Protein AF-A0A9D7PPV3-F1 (afdb_monomer_lite)

Sequence (151 aa):
MSSKLLLRLAAFTMFVYYILHFTSIPNKGMLNDTLPDSLSTPMTQLKINYIGRDTDFQIFYESNIYAFSMALALVFILLWMLSDLTEKYKIIAARLLIPFIFFLILLGGEELLYGHSFAGALSLISALLTGIAFFKMRGLSIKINLIPDED

Structure (mmCIF, N/CA/C/O backbone):
data_AF-A0A9D7PPV3-F1
#
_entry.id   AF-A0A9D7PPV3-F1
#
loop_
_atom_site.group_PDB
_atom_site.id
_atom_site.type_symbol
_atom_site.label_atom_id
_atom_site.l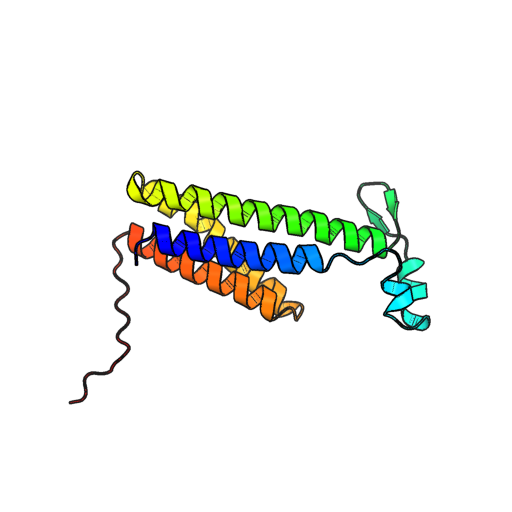abel_alt_id
_atom_site.label_comp_id
_atom_site.label_asym_id
_atom_site.label_entity_id
_atom_site.label_seq_id
_atom_site.pdbx_PDB_ins_code
_atom_site.Cartn_x
_atom_site.Cartn_y
_atom_site.Cartn_z
_atom_site.occupancy
_atom_site.B_iso_or_equiv
_atom_site.auth_seq_id
_atom_site.auth_comp_id
_atom_site.auth_asym_id
_atom_site.auth_atom_id
_atom_site.pdbx_PDB_model_num
ATOM 1 N N . MET A 1 1 ? -4.828 5.452 21.179 1.00 78.31 1 MET A N 1
ATOM 2 C CA . MET A 1 1 ? -5.015 5.608 19.715 1.00 78.31 1 MET A CA 1
ATOM 3 C C . MET A 1 1 ? -6.335 4.997 19.245 1.00 78.31 1 MET A C 1
ATOM 5 O O . MET A 1 1 ? -6.614 3.864 19.626 1.00 78.31 1 MET A O 1
ATOM 9 N N . SER A 1 2 ? -7.162 5.715 18.482 1.00 93.25 2 SER A N 1
ATOM 10 C CA . SER A 1 2 ? -8.425 5.188 17.927 1.00 93.25 2 SER A CA 1
ATOM 11 C C . SER A 1 2 ? -8.171 4.244 16.738 1.00 93.25 2 SER A C 1
ATOM 13 O O . SER A 1 2 ? -7.121 4.330 16.102 1.00 93.25 2 SER A O 1
ATOM 15 N N . SER A 1 3 ? -9.122 3.353 16.418 1.00 95.56 3 SER A N 1
ATOM 16 C CA . SER A 1 3 ? -9.044 2.505 15.209 1.00 95.56 3 SER A CA 1
ATOM 17 C C . SER A 1 3 ? -8.986 3.340 13.929 1.00 95.56 3 SER A C 1
ATOM 19 O O . SER A 1 3 ? -8.255 2.991 13.010 1.00 95.56 3 SER A O 1
ATOM 21 N N . LYS A 1 4 ? -9.676 4.486 13.908 1.00 97.00 4 LYS A N 1
ATOM 22 C CA . LYS A 1 4 ? -9.594 5.473 12.829 1.00 97.00 4 LYS A CA 1
ATOM 23 C C . LYS A 1 4 ? -8.161 5.945 12.598 1.00 97.00 4 LYS A C 1
ATOM 25 O O . LYS A 1 4 ? -7.665 5.852 11.484 1.00 97.00 4 LYS A O 1
ATOM 30 N N . LEU A 1 5 ? -7.472 6.389 13.652 1.00 97.69 5 LEU A N 1
ATOM 31 C CA . LEU A 1 5 ? -6.096 6.876 13.534 1.00 97.69 5 LEU A CA 1
ATOM 32 C C . LEU A 1 5 ? -5.123 5.762 13.110 1.00 97.69 5 LEU A C 1
ATOM 34 O O . LEU A 1 5 ? -4.276 6.001 12.259 1.00 97.69 5 LEU A O 1
ATOM 38 N N . LEU A 1 6 ? -5.285 4.538 13.626 1.00 97.88 6 LEU A N 1
ATOM 39 C CA . LEU A 1 6 ? -4.499 3.377 13.181 1.00 97.88 6 LEU A CA 1
ATOM 40 C C . LEU A 1 6 ? -4.631 3.133 11.670 1.00 97.88 6 LEU A C 1
ATOM 42 O O . LEU A 1 6 ? -3.623 2.971 10.989 1.00 97.88 6 LEU A O 1
ATOM 46 N N . LEU A 1 7 ? -5.855 3.163 11.136 1.00 98.19 7 LEU A N 1
ATOM 47 C CA . LEU A 1 7 ? -6.092 2.977 9.702 1.00 98.19 7 LEU A CA 1
ATOM 48 C C . LEU A 1 7 ? -5.618 4.162 8.857 1.00 98.19 7 LEU A C 1
ATOM 50 O O . LEU A 1 7 ? -5.157 3.955 7.740 1.00 98.19 7 LEU A O 1
ATOM 54 N N . ARG A 1 8 ? -5.671 5.394 9.379 1.00 98.31 8 ARG A N 1
ATOM 55 C CA . ARG A 1 8 ? -5.082 6.569 8.711 1.00 98.31 8 ARG A CA 1
ATOM 56 C C . ARG A 1 8 ? -3.564 6.441 8.589 1.00 98.31 8 ARG A C 1
ATOM 58 O O . ARG A 1 8 ? -3.024 6.765 7.538 1.00 98.31 8 ARG A O 1
ATOM 65 N N . LEU A 1 9 ? -2.894 5.938 9.627 1.00 98.50 9 LEU A N 1
ATOM 66 C CA . LEU A 1 9 ? -1.460 5.651 9.578 1.00 98.50 9 LEU A CA 1
ATOM 67 C C . LEU A 1 9 ? -1.158 4.517 8.593 1.00 98.50 9 LEU A C 1
ATOM 69 O O . LEU A 1 9 ? -0.277 4.681 7.761 1.00 98.50 9 LEU A O 1
ATOM 73 N N . ALA A 1 10 ? -1.933 3.427 8.617 1.00 98.44 10 ALA A N 1
ATOM 74 C CA . ALA A 1 10 ? -1.793 2.329 7.657 1.00 98.44 10 ALA A CA 1
ATOM 75 C C . ALA A 1 10 ? -1.947 2.815 6.203 1.00 98.44 10 ALA A C 1
ATOM 77 O O . ALA A 1 10 ? -1.136 2.482 5.340 1.00 98.44 10 ALA A O 1
ATOM 78 N N . ALA A 1 11 ? -2.955 3.655 5.947 1.00 98.56 11 ALA A N 1
ATOM 79 C CA . ALA A 1 11 ? -3.171 4.293 4.656 1.00 98.56 11 ALA A CA 1
ATOM 80 C C . ALA A 1 11 ? -1.987 5.195 4.274 1.00 98.56 11 ALA A C 1
ATOM 82 O O . ALA A 1 11 ? -1.477 5.085 3.164 1.00 98.56 11 ALA A O 1
ATOM 83 N N . PHE A 1 12 ? -1.500 6.040 5.187 1.00 98.50 12 PHE A N 1
ATOM 84 C CA . PHE A 1 12 ? -0.346 6.904 4.928 1.00 98.50 12 PHE A CA 1
ATOM 85 C C . PHE A 1 12 ? 0.926 6.104 4.608 1.00 98.50 12 PHE A C 1
ATOM 87 O O . PHE A 1 12 ? 1.651 6.458 3.683 1.00 98.50 12 PHE A O 1
ATOM 94 N N . THR A 1 13 ? 1.168 4.986 5.296 1.00 98.38 13 THR A N 1
ATOM 95 C CA . THR A 1 13 ? 2.263 4.062 4.965 1.00 98.38 13 THR A CA 1
ATOM 96 C C . THR A 1 13 ? 2.140 3.537 3.530 1.00 98.38 13 THR A C 1
ATOM 98 O O . THR A 1 13 ? 3.123 3.550 2.791 1.00 98.38 13 THR A O 1
ATOM 101 N N . MET A 1 14 ? 0.932 3.152 3.099 1.00 98.44 14 MET A N 1
ATOM 102 C CA . MET A 1 14 ? 0.689 2.725 1.713 1.00 98.44 14 MET A CA 1
ATOM 103 C C . MET A 1 14 ? 0.808 3.868 0.707 1.00 98.44 14 MET A C 1
ATOM 105 O O . MET A 1 14 ? 1.244 3.640 -0.415 1.00 98.44 14 MET A O 1
ATOM 109 N N . PHE A 1 15 ? 0.473 5.098 1.097 1.00 98.38 15 PHE A N 1
ATOM 110 C CA . PHE A 1 15 ? 0.692 6.276 0.263 1.00 98.38 15 PHE A CA 1
ATOM 111 C C . PHE A 1 15 ? 2.186 6.536 0.033 1.00 98.38 15 PHE A C 1
ATOM 113 O O . PHE A 1 15 ? 2.591 6.788 -1.097 1.00 98.38 15 PHE A O 1
ATOM 120 N N . VAL A 1 16 ? 3.016 6.419 1.074 1.00 97.94 16 VAL A N 1
ATOM 121 C CA . VAL A 1 16 ? 4.479 6.529 0.937 1.00 97.94 16 VAL A CA 1
ATOM 122 C C . VAL A 1 16 ? 5.013 5.451 -0.003 1.00 97.94 16 VAL A C 1
ATOM 124 O O . VAL A 1 16 ? 5.779 5.763 -0.911 1.00 97.94 16 VAL A O 1
ATOM 127 N N . TYR A 1 17 ? 4.571 4.203 0.165 1.00 97.44 17 TYR A N 1
ATOM 128 C CA . TYR A 1 17 ? 4.953 3.110 -0.728 1.00 97.44 17 TYR A CA 1
ATOM 129 C C . TYR A 1 17 ? 4.522 3.381 -2.177 1.00 97.44 17 TYR A C 1
ATOM 131 O O . TYR A 1 17 ? 5.342 3.279 -3.086 1.00 97.44 17 TYR A O 1
ATOM 139 N N . TYR A 1 18 ? 3.282 3.828 -2.390 1.00 97.31 18 TYR A N 1
ATOM 140 C CA . TYR A 1 18 ? 2.796 4.254 -3.701 1.00 97.31 18 TYR A CA 1
ATOM 141 C C . TYR A 1 18 ? 3.704 5.312 -4.339 1.00 97.31 18 TYR A C 1
ATOM 143 O O . TYR A 1 18 ? 4.118 5.128 -5.478 1.00 97.31 18 TYR A O 1
ATOM 151 N N . ILE A 1 19 ? 4.040 6.390 -3.622 1.00 96.56 19 ILE A N 1
ATOM 152 C CA . ILE A 1 19 ? 4.884 7.460 -4.171 1.00 96.56 19 ILE A CA 1
ATOM 153 C C . ILE A 1 19 ? 6.249 6.911 -4.570 1.00 96.56 19 ILE A C 1
ATOM 155 O O . ILE A 1 19 ? 6.688 7.158 -5.687 1.00 96.56 19 ILE A O 1
ATOM 159 N N . LEU A 1 20 ? 6.892 6.135 -3.700 1.00 92.75 20 LEU A N 1
ATOM 160 C CA . LEU A 1 20 ? 8.215 5.578 -3.978 1.00 92.75 20 LEU A CA 1
ATOM 161 C C . LEU A 1 20 ? 8.193 4.656 -5.194 1.00 92.75 20 LEU A C 1
ATOM 163 O O . LEU A 1 20 ? 9.034 4.792 -6.083 1.00 92.75 20 LEU A O 1
ATOM 167 N N . HIS A 1 21 ? 7.201 3.770 -5.262 1.00 91.69 21 HIS A N 1
ATOM 168 C CA . HIS A 1 21 ? 7.060 2.849 -6.376 1.00 91.69 21 HIS A CA 1
ATOM 169 C C . HIS A 1 21 ? 6.730 3.583 -7.684 1.00 91.69 21 HIS A C 1
ATOM 171 O O . HIS A 1 21 ? 7.370 3.339 -8.705 1.00 91.69 21 HIS A O 1
ATOM 177 N N . PHE A 1 22 ? 5.839 4.572 -7.648 1.00 91.94 22 PHE A N 1
ATOM 178 C CA . PHE A 1 22 ? 5.523 5.393 -8.814 1.00 91.94 22 PHE A CA 1
ATOM 179 C C . PHE A 1 22 ? 6.733 6.217 -9.279 1.00 91.94 22 PHE A C 1
ATOM 181 O O . PHE A 1 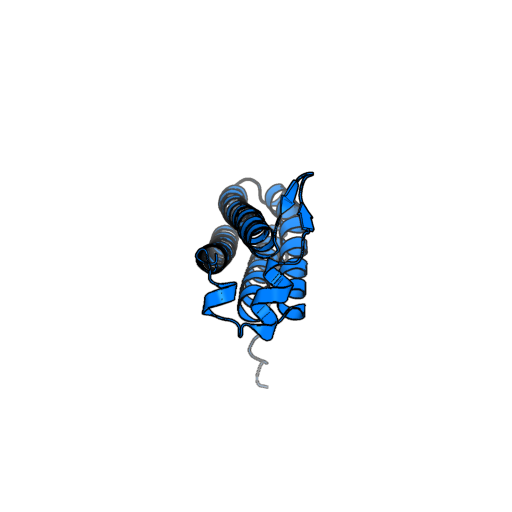22 ? 6.985 6.344 -10.470 1.00 91.94 22 PHE A O 1
ATOM 188 N N . THR A 1 23 ? 7.541 6.746 -8.360 1.00 88.56 23 THR A N 1
ATOM 189 C CA . THR A 1 23 ? 8.765 7.478 -8.730 1.00 88.56 23 THR A CA 1
ATOM 190 C C . THR A 1 23 ? 9.896 6.577 -9.219 1.00 88.56 23 THR A C 1
ATOM 192 O O . THR A 1 23 ? 10.841 7.082 -9.816 1.00 88.56 23 THR A O 1
ATOM 195 N N . SER A 1 24 ? 9.802 5.258 -9.012 1.00 84.44 24 SER A N 1
ATOM 196 C CA . SER A 1 24 ? 10.740 4.284 -9.585 1.00 84.44 24 SER A CA 1
ATOM 197 C C . SER A 1 24 ? 10.449 3.926 -11.046 1.00 84.44 24 SER A C 1
ATOM 199 O O . SER A 1 24 ? 11.143 3.077 -11.603 1.00 84.44 24 SER A O 1
ATOM 201 N N . ILE A 1 25 ? 9.450 4.561 -11.677 1.00 79.62 25 ILE A N 1
ATOM 202 C CA . ILE A 1 25 ? 9.193 4.394 -13.109 1.00 79.62 25 ILE A CA 1
ATOM 203 C C . ILE A 1 25 ? 10.456 4.800 -13.887 1.00 79.62 25 ILE A C 1
ATOM 205 O O . ILE A 1 25 ? 10.894 5.950 -13.782 1.00 79.62 25 ILE A O 1
ATOM 209 N N . PRO A 1 26 ? 11.037 3.882 -14.678 1.00 70.69 26 PRO A N 1
ATOM 210 C CA . PRO A 1 26 ? 12.169 4.181 -15.533 1.00 70.69 26 PRO A CA 1
ATOM 211 C C . PRO A 1 26 ? 11.862 5.334 -16.482 1.00 70.69 26 PRO A C 1
ATOM 213 O O . PRO A 1 26 ? 10.797 5.379 -17.098 1.00 70.69 26 PRO A O 1
ATOM 216 N N . ASN A 1 27 ? 12.830 6.222 -16.691 1.00 70.38 27 ASN A N 1
ATOM 217 C CA . ASN A 1 27 ? 12.805 7.060 -17.883 1.00 70.38 27 ASN A CA 1
ATOM 218 C C . ASN A 1 27 ? 13.085 6.190 -19.115 1.00 70.38 27 ASN A C 1
ATOM 220 O O . ASN A 1 27 ? 13.810 5.193 -19.038 1.00 70.38 27 ASN A O 1
ATOM 224 N N . LYS A 1 28 ? 12.553 6.591 -20.275 1.00 64.88 28 LYS A N 1
ATOM 225 C CA . LYS A 1 28 ? 12.856 5.913 -21.541 1.00 64.88 28 LYS A CA 1
ATOM 226 C C . LYS A 1 28 ? 14.370 5.827 -21.742 1.00 64.88 28 LYS A C 1
ATOM 228 O O . LYS A 1 28 ? 15.017 6.865 -21.804 1.00 64.88 28 LYS A O 1
ATOM 233 N N . GLY A 1 29 ? 14.898 4.610 -21.882 1.00 65.31 29 GLY A N 1
ATOM 234 C CA . GLY A 1 29 ? 16.329 4.368 -22.083 1.00 65.31 29 GLY A CA 1
ATOM 235 C C . GLY A 1 29 ? 17.079 3.936 -20.825 1.00 65.31 29 GLY A C 1
ATOM 236 O O . GLY A 1 29 ? 18.236 3.550 -20.939 1.00 65.31 29 GLY A O 1
ATOM 237 N N . MET A 1 30 ? 16.425 3.878 -19.656 1.00 70.25 30 MET A N 1
ATOM 238 C CA . MET A 1 30 ? 17.076 3.514 -18.390 1.00 70.25 30 MET A CA 1
ATOM 239 C C . MET A 1 30 ? 17.850 2.192 -18.463 1.00 70.25 30 MET A C 1
ATOM 241 O O . MET A 1 30 ? 18.923 2.092 -17.880 1.00 70.25 30 MET A O 1
ATOM 245 N N . LEU A 1 31 ? 17.354 1.178 -19.181 1.00 71.56 31 LEU A N 1
ATOM 246 C CA . LEU A 1 31 ? 18.093 -0.081 -19.330 1.00 71.56 31 LEU A CA 1
ATOM 247 C C . LEU A 1 31 ? 19.427 0.121 -20.057 1.00 71.56 31 LEU A C 1
ATOM 249 O O . LEU A 1 31 ? 20.421 -0.460 -19.640 1.00 71.56 31 LEU A O 1
ATOM 253 N N . ASN A 1 32 ? 19.458 0.961 -21.091 1.00 71.62 32 ASN A N 1
ATOM 254 C CA . ASN A 1 32 ? 20.676 1.269 -21.843 1.00 71.62 32 ASN A CA 1
ATOM 255 C C . ASN A 1 32 ? 21.606 2.209 -21.063 1.00 71.62 32 ASN A C 1
ATOM 257 O O . ASN A 1 32 ? 22.819 2.112 -21.198 1.00 71.62 32 ASN A O 1
ATOM 261 N N . ASP A 1 33 ? 21.043 3.083 -20.226 1.00 74.62 33 ASP A N 1
ATOM 262 C CA . ASP A 1 33 ? 21.814 4.063 -19.453 1.00 74.62 33 ASP A CA 1
ATOM 263 C C . ASP A 1 33 ? 22.384 3.482 -18.146 1.00 74.62 33 ASP A C 1
ATOM 265 O O . ASP A 1 33 ? 23.379 3.983 -17.622 1.00 74.62 33 ASP A O 1
ATOM 269 N N . THR A 1 34 ? 21.750 2.439 -17.594 1.00 77.62 34 THR A N 1
ATOM 270 C CA . THR A 1 34 ? 22.061 1.917 -16.247 1.00 77.62 34 THR A CA 1
ATOM 271 C C . THR A 1 34 ? 22.740 0.551 -16.277 1.00 77.62 34 THR A C 1
ATOM 273 O O . THR A 1 34 ? 23.462 0.208 -15.340 1.00 77.62 34 THR A O 1
ATOM 276 N N . LEU A 1 35 ? 22.515 -0.250 -17.322 1.00 79.75 35 LEU A N 1
ATOM 277 C CA . LEU A 1 35 ? 23.107 -1.579 -17.448 1.00 79.75 35 LEU A CA 1
ATOM 278 C C . LEU A 1 35 ? 24.187 -1.590 -18.536 1.00 79.75 35 LEU A C 1
ATOM 280 O O . LEU A 1 35 ? 24.033 -0.922 -19.555 1.00 79.75 35 LEU A O 1
ATOM 284 N N . PRO A 1 36 ? 25.253 -2.392 -18.369 1.00 84.44 36 PRO A N 1
ATOM 285 C CA . PRO A 1 36 ? 26.199 -2.655 -19.445 1.00 84.44 36 PRO A CA 1
ATOM 286 C C . PRO A 1 36 ? 25.491 -3.193 -20.694 1.00 84.44 36 PRO A C 1
ATOM 288 O O . PRO A 1 36 ? 24.540 -3.969 -20.576 1.00 84.44 36 PRO A O 1
ATOM 291 N N . ASP A 1 37 ? 26.025 -2.886 -21.878 1.00 82.62 37 ASP A N 1
ATOM 292 C CA . ASP A 1 37 ? 25.483 -3.343 -23.169 1.00 82.62 37 ASP A CA 1
ATOM 293 C C . ASP A 1 37 ? 25.276 -4.861 -23.252 1.00 82.62 37 ASP A C 1
ATOM 295 O O . ASP A 1 37 ? 24.345 -5.338 -23.904 1.00 82.62 37 ASP A O 1
ATOM 299 N N . SER A 1 38 ? 26.114 -5.629 -22.549 1.00 85.00 38 SER A N 1
ATOM 300 C CA . SER A 1 38 ? 26.016 -7.089 -22.452 1.00 85.00 38 SER A CA 1
ATOM 301 C C . SER A 1 38 ? 24.737 -7.583 -21.764 1.00 85.00 38 SER A C 1
ATOM 303 O O . SER A 1 38 ? 24.366 -8.740 -21.953 1.00 85.00 38 SER A O 1
ATOM 305 N N . LEU A 1 39 ? 24.058 -6.728 -20.994 1.00 80.25 39 LEU A N 1
ATOM 306 C CA . LEU A 1 39 ? 22.796 -7.013 -20.308 1.00 80.25 39 LEU A CA 1
ATOM 307 C C . LEU A 1 39 ? 21.623 -6.230 -20.915 1.00 80.25 39 LEU A C 1
ATOM 309 O O . LEU A 1 39 ? 20.544 -6.797 -21.087 1.00 80.25 39 LEU A O 1
ATOM 313 N N . SER A 1 40 ? 21.819 -4.964 -21.293 1.00 81.50 40 SER A N 1
ATOM 314 C CA . SER A 1 40 ? 20.750 -4.126 -21.860 1.00 81.50 40 SER A CA 1
ATOM 315 C C . SER A 1 40 ? 20.302 -4.604 -23.250 1.00 81.50 40 SER A C 1
ATOM 317 O O . SER A 1 40 ? 19.103 -4.662 -23.539 1.00 81.50 40 SER A O 1
ATOM 319 N N . THR A 1 41 ? 21.241 -5.043 -24.093 1.00 81.12 41 THR A N 1
ATOM 320 C CA . THR A 1 41 ? 20.961 -5.533 -25.452 1.00 81.12 41 THR A CA 1
ATOM 321 C C . THR A 1 41 ? 20.059 -6.774 -25.462 1.00 81.12 41 THR A C 1
ATOM 323 O O . THR A 1 41 ? 19.010 -6.730 -26.106 1.00 81.12 41 THR A O 1
ATOM 326 N N . PRO A 1 42 ? 20.370 -7.876 -24.748 1.00 82.25 42 PRO A N 1
ATOM 327 C CA . PRO A 1 42 ? 19.486 -9.041 -24.742 1.00 82.25 42 PRO A CA 1
ATOM 328 C C . PRO A 1 42 ? 18.109 -8.744 -24.125 1.00 82.25 42 PRO A C 1
ATOM 330 O O . PRO A 1 42 ? 17.110 -9.286 -24.595 1.00 82.25 42 PRO A O 1
ATOM 333 N N . MET A 1 43 ? 18.018 -7.855 -23.128 1.00 79.69 43 MET A N 1
ATOM 334 C CA . MET A 1 43 ? 16.735 -7.472 -22.517 1.00 79.69 43 MET A CA 1
ATOM 335 C C . MET A 1 43 ? 15.850 -6.650 -23.463 1.00 79.69 43 MET A C 1
ATOM 337 O O . MET A 1 43 ? 14.644 -6.877 -23.533 1.00 79.69 43 MET A O 1
ATOM 341 N N . THR A 1 44 ? 16.431 -5.720 -24.223 1.00 79.81 44 THR A N 1
ATOM 342 C CA . THR A 1 44 ? 15.690 -4.895 -25.197 1.00 79.81 44 THR A CA 1
ATOM 343 C C . THR A 1 44 ? 15.340 -5.659 -26.478 1.00 79.81 44 THR A C 1
ATOM 345 O O . THR A 1 44 ? 14.341 -5.355 -27.134 1.00 79.81 44 THR A O 1
ATOM 348 N N . GLN A 1 45 ? 16.117 -6.687 -26.827 1.00 84.62 45 GLN A N 1
ATOM 349 C CA . GLN A 1 45 ? 15.835 -7.566 -27.966 1.00 84.62 45 GLN A CA 1
ATOM 350 C C . GLN A 1 45 ? 14.795 -8.651 -27.657 1.00 84.62 45 GLN A C 1
ATOM 352 O O . GLN A 1 45 ? 14.154 -9.150 -28.586 1.00 84.62 45 GLN A O 1
ATOM 357 N N . LEU A 1 46 ? 14.588 -8.999 -26.382 1.00 85.44 46 LEU A N 1
ATOM 358 C CA . LEU A 1 46 ? 13.561 -9.954 -25.976 1.00 85.44 46 LEU A CA 1
ATOM 359 C C . LEU A 1 46 ? 12.167 -9.416 -26.323 1.00 85.44 46 LEU A C 1
ATOM 361 O O . LEU A 1 46 ? 11.726 -8.397 -25.792 1.00 85.44 46 LEU A O 1
ATOM 365 N N . LYS A 1 47 ? 11.456 -10.128 -27.204 1.00 86.75 47 LYS A N 1
ATOM 366 C CA . LYS A 1 47 ? 10.051 -9.853 -27.509 1.00 86.75 47 LYS A CA 1
ATOM 367 C C . LYS A 1 47 ? 9.152 -10.623 -26.554 1.00 86.75 47 LYS A C 1
ATOM 369 O O . LYS A 1 47 ? 9.205 -11.847 -26.486 1.00 86.75 47 LYS A O 1
ATOM 374 N N . ILE A 1 48 ? 8.328 -9.885 -25.826 1.00 87.38 48 ILE A N 1
ATOM 375 C CA . ILE A 1 48 ? 7.342 -10.396 -24.881 1.00 87.38 48 ILE A CA 1
ATOM 376 C C . ILE A 1 48 ? 5.967 -10.118 -25.472 1.00 87.38 48 ILE A C 1
ATOM 378 O O . ILE A 1 48 ? 5.655 -8.973 -25.791 1.00 87.38 48 ILE A O 1
ATOM 382 N N . ASN A 1 49 ? 5.130 -11.145 -25.604 1.00 90.94 49 ASN A N 1
ATOM 383 C CA . ASN A 1 49 ? 3.733 -10.930 -25.954 1.00 90.94 49 ASN A CA 1
ATOM 384 C C . ASN A 1 49 ? 2.978 -10.459 -24.704 1.00 90.94 49 ASN A C 1
ATOM 386 O O . ASN A 1 49 ? 2.761 -11.233 -23.771 1.00 90.94 49 ASN A O 1
ATOM 390 N N . TYR A 1 50 ? 2.610 -9.180 -24.666 1.00 87.44 50 TYR A N 1
ATOM 391 C CA . TYR A 1 50 ? 1.899 -8.567 -23.550 1.00 87.44 50 TYR A CA 1
ATOM 392 C C . TYR A 1 50 ? 0.569 -7.992 -24.040 1.00 87.44 50 TYR A C 1
ATOM 394 O O . TYR A 1 50 ? 0.535 -7.085 -24.869 1.00 87.44 50 TYR A O 1
ATOM 402 N N . ILE A 1 51 ? -0.541 -8.549 -23.542 1.00 88.38 51 ILE A N 1
ATOM 403 C CA . ILE A 1 51 ? -1.914 -8.145 -23.905 1.00 88.38 51 ILE A CA 1
ATOM 404 C C . ILE A 1 51 ? -2.122 -8.176 -25.438 1.00 88.38 51 ILE A C 1
ATOM 406 O O . ILE A 1 51 ? -2.683 -7.267 -26.045 1.00 88.38 51 ILE A O 1
ATOM 410 N N . GLY A 1 52 ? -1.624 -9.231 -26.093 1.00 90.88 52 GLY A N 1
ATOM 411 C CA . GLY A 1 52 ? -1.796 -9.438 -27.534 1.00 90.88 52 GLY A CA 1
ATOM 412 C C . GLY A 1 52 ? -0.922 -8.553 -28.429 1.00 90.88 52 GLY A C 1
ATOM 413 O O . GLY A 1 52 ? -1.121 -8.549 -29.643 1.00 90.88 52 GLY A O 1
ATOM 414 N N . ARG A 1 53 ? 0.045 -7.818 -27.865 1.00 89.81 53 ARG A N 1
ATOM 415 C CA . ARG A 1 53 ? 1.058 -7.069 -28.618 1.00 89.81 53 ARG A CA 1
ATOM 416 C C . ARG A 1 53 ? 2.456 -7.551 -28.244 1.00 89.81 53 ARG A C 1
ATOM 418 O O . ARG A 1 53 ? 2.776 -7.669 -27.065 1.00 89.81 53 ARG A O 1
ATOM 425 N N . ASP A 1 54 ? 3.307 -7.747 -29.245 1.00 91.62 54 ASP A N 1
ATOM 426 C CA . ASP A 1 54 ? 4.730 -7.981 -29.012 1.00 91.62 54 ASP A CA 1
ATOM 427 C C . ASP A 1 54 ? 5.410 -6.673 -28.603 1.00 91.62 54 ASP A C 1
ATOM 429 O O . ASP A 1 54 ? 5.357 -5.666 -29.315 1.00 91.62 54 ASP A O 1
ATOM 433 N N . THR A 1 55 ? 6.044 -6.692 -27.440 1.00 88.50 55 THR A N 1
ATOM 434 C CA . THR A 1 55 ? 6.718 -5.548 -26.836 1.00 88.50 55 THR A CA 1
ATOM 435 C C . THR A 1 55 ? 8.120 -5.930 -26.370 1.00 88.50 55 THR A C 1
ATOM 437 O O . THR A 1 55 ? 8.441 -7.112 -26.289 1.00 88.50 55 THR A O 1
ATOM 440 N N . ASP A 1 56 ? 8.981 -4.951 -26.103 1.00 87.50 56 ASP A N 1
ATOM 441 C CA . ASP A 1 56 ? 10.251 -5.208 -25.416 1.00 87.50 56 ASP A CA 1
ATOM 442 C C . ASP A 1 56 ? 10.068 -5.291 -23.891 1.00 87.50 56 ASP A C 1
ATOM 444 O O . ASP A 1 56 ? 9.017 -4.937 -23.337 1.00 87.50 56 ASP A O 1
ATOM 448 N N . PHE A 1 57 ? 11.108 -5.776 -23.208 1.00 85.69 57 PHE A N 1
ATOM 449 C CA . PHE A 1 57 ? 11.122 -5.896 -21.752 1.00 85.69 57 PHE A CA 1
ATOM 450 C C . PHE A 1 57 ? 10.916 -4.555 -21.040 1.00 85.69 57 PHE A C 1
ATOM 452 O O . PHE A 1 57 ? 10.299 -4.525 -19.977 1.00 85.69 57 PHE A O 1
ATOM 459 N N . GLN A 1 58 ? 11.394 -3.447 -21.612 1.00 85.12 58 GLN A N 1
ATOM 460 C CA . GLN A 1 58 ? 11.292 -2.140 -20.972 1.00 85.12 58 GLN A CA 1
ATOM 461 C C . GLN A 1 58 ? 9.833 -1.697 -20.862 1.00 85.12 58 GLN A C 1
ATOM 463 O O . GLN A 1 58 ? 9.370 -1.374 -19.771 1.00 85.12 58 GLN A O 1
ATOM 468 N N . ILE A 1 59 ? 9.086 -1.759 -21.964 1.00 86.00 59 ILE A N 1
ATOM 469 C CA . ILE A 1 59 ? 7.661 -1.407 -21.979 1.00 86.00 59 ILE A CA 1
ATOM 470 C C . ILE A 1 59 ? 6.853 -2.369 -21.095 1.00 86.00 59 ILE A C 1
ATOM 472 O O . ILE A 1 59 ? 5.928 -1.936 -20.402 1.00 86.00 59 ILE A O 1
ATOM 476 N N . PHE A 1 60 ? 7.187 -3.666 -21.096 1.00 88.12 60 PHE A N 1
ATOM 477 C CA . PHE A 1 60 ? 6.561 -4.636 -20.193 1.00 88.12 60 PHE A CA 1
ATOM 478 C C . PHE A 1 60 ? 6.779 -4.245 -18.724 1.00 88.12 60 PHE A C 1
ATOM 480 O O . PHE A 1 60 ? 5.824 -4.195 -17.947 1.00 88.12 60 PHE A O 1
ATOM 487 N N . TYR A 1 61 ? 8.016 -3.930 -18.346 1.00 86.44 61 TYR A N 1
ATOM 488 C CA . TYR A 1 61 ? 8.378 -3.550 -16.985 1.00 86.44 61 TYR A CA 1
ATOM 489 C C . TYR A 1 61 ? 7.718 -2.227 -16.560 1.00 86.44 61 TYR A C 1
ATOM 491 O O . TYR A 1 61 ? 7.073 -2.175 -15.513 1.00 86.44 61 TYR A O 1
ATOM 499 N N . GLU A 1 62 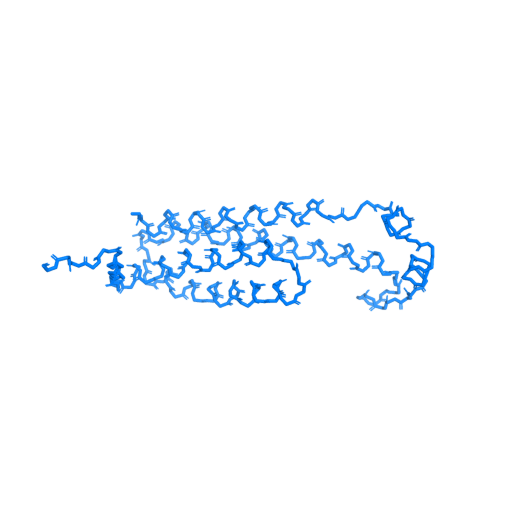? 7.771 -1.192 -17.406 1.00 87.69 62 GLU A N 1
ATOM 500 C CA . GLU A 1 62 ? 7.088 0.091 -17.179 1.00 87.69 62 GLU A CA 1
ATOM 501 C C . GLU A 1 62 ? 5.576 -0.104 -16.963 1.00 87.69 62 GLU A C 1
ATOM 503 O O . GLU A 1 62 ? 5.004 0.425 -16.009 1.00 87.69 62 GLU A O 1
ATOM 508 N N . SER A 1 63 ? 4.926 -0.919 -17.803 1.00 88.88 63 SER A N 1
ATOM 509 C CA . SER A 1 63 ? 3.487 -1.208 -17.693 1.00 88.88 63 SER A CA 1
ATOM 510 C C . SER A 1 63 ? 3.127 -1.887 -16.369 1.00 88.88 63 SER A C 1
ATOM 512 O O . SER A 1 63 ? 2.103 -1.552 -15.767 1.00 88.88 63 SER A O 1
ATOM 514 N N . ASN A 1 64 ? 3.974 -2.804 -15.886 1.00 88.88 64 ASN A N 1
ATOM 515 C CA . ASN A 1 64 ? 3.781 -3.441 -14.583 1.00 88.88 64 ASN A CA 1
ATOM 516 C C . ASN A 1 64 ? 3.895 -2.429 -13.437 1.00 88.88 64 ASN A C 1
ATOM 518 O O . ASN A 1 64 ? 3.050 -2.449 -12.543 1.00 88.88 64 ASN A O 1
ATOM 522 N N . ILE A 1 65 ? 4.857 -1.501 -13.490 1.00 90.50 65 ILE A N 1
ATOM 523 C CA . ILE A 1 65 ? 4.988 -0.449 -12.469 1.00 90.50 65 ILE A CA 1
ATOM 524 C C . ILE A 1 65 ? 3.743 0.444 -12.437 1.00 90.50 65 ILE A C 1
ATOM 526 O O . ILE A 1 65 ? 3.232 0.752 -11.357 1.00 90.50 65 ILE A O 1
ATOM 530 N N . TYR A 1 66 ? 3.202 0.837 -13.595 1.00 91.62 66 TYR A N 1
ATOM 531 C CA . TYR A 1 66 ? 1.956 1.611 -13.642 1.00 91.62 66 TYR A CA 1
ATOM 532 C C . TYR A 1 66 ? 0.776 0.840 -13.044 1.00 91.62 66 TYR A C 1
ATOM 534 O O . TYR A 1 66 ? 0.036 1.388 -12.221 1.00 91.62 66 TYR A O 1
ATOM 542 N N . ALA A 1 67 ? 0.600 -0.424 -13.437 1.00 93.12 67 ALA A N 1
ATOM 543 C CA . ALA A 1 67 ? -0.472 -1.272 -12.923 1.00 93.12 67 ALA A CA 1
ATOM 544 C C . ALA A 1 67 ? -0.375 -1.438 -11.401 1.00 93.12 67 ALA A C 1
ATOM 546 O O . ALA A 1 67 ? -1.366 -1.260 -10.684 1.00 93.12 67 ALA A O 1
ATOM 547 N N . PHE A 1 68 ? 0.826 -1.714 -10.898 1.00 94.00 68 PHE A N 1
ATOM 548 C CA . PHE A 1 68 ? 1.044 -1.935 -9.480 1.00 94.00 68 PHE A CA 1
ATOM 549 C C . PHE A 1 68 ? 0.908 -0.636 -8.670 1.00 94.00 68 PHE A C 1
ATOM 551 O O . PHE A 1 68 ? 0.234 -0.619 -7.640 1.00 94.00 68 PHE A O 1
ATOM 558 N N . SER A 1 69 ? 1.391 0.496 -9.192 1.00 95.38 69 SER A N 1
ATOM 559 C CA . SER A 1 69 ? 1.179 1.820 -8.586 1.00 95.38 69 SER A CA 1
ATOM 560 C C . SER A 1 69 ? -0.307 2.178 -8.457 1.00 95.38 69 SER A C 1
ATOM 562 O O . SER A 1 69 ? -0.733 2.689 -7.420 1.00 95.38 69 SER A O 1
ATOM 564 N N . MET A 1 70 ? -1.123 1.871 -9.472 1.00 96.00 70 MET A N 1
ATOM 565 C CA . MET A 1 70 ? -2.579 2.057 -9.405 1.00 96.00 70 MET A CA 1
ATOM 566 C C . MET A 1 70 ? -3.223 1.182 -8.321 1.00 96.00 70 MET A C 1
ATOM 568 O O . MET A 1 70 ? -4.095 1.657 -7.588 1.00 96.00 70 MET A O 1
ATOM 572 N N . ALA A 1 71 ? -2.775 -0.068 -8.170 1.00 96.56 71 ALA A N 1
ATOM 573 C CA . ALA A 1 71 ? -3.245 -0.948 -7.102 1.00 96.56 71 ALA A CA 1
ATOM 574 C C . ALA A 1 71 ? -2.882 -0.404 -5.706 1.00 96.56 71 ALA A C 1
ATOM 576 O O . ALA A 1 71 ? -3.745 -0.356 -4.826 1.00 96.56 71 ALA A O 1
ATOM 577 N N . LEU A 1 72 ? -1.650 0.079 -5.507 1.00 97.44 72 LEU A N 1
ATOM 578 C CA . LEU A 1 72 ? -1.215 0.688 -4.241 1.00 97.44 72 LEU A CA 1
ATOM 579 C C . LEU A 1 72 ? -2.022 1.950 -3.901 1.00 97.44 72 LEU A C 1
ATOM 581 O O . LEU A 1 72 ? -2.473 2.109 -2.762 1.00 97.44 72 LEU A O 1
ATOM 585 N N . ALA A 1 73 ? -2.268 2.817 -4.889 1.00 97.88 73 ALA A N 1
ATOM 586 C CA . ALA A 1 73 ? -3.103 4.004 -4.717 1.00 97.88 73 ALA A CA 1
ATOM 587 C C . ALA A 1 73 ? -4.538 3.637 -4.303 1.00 97.88 73 ALA A C 1
ATOM 589 O O . ALA A 1 73 ? -5.110 4.261 -3.403 1.00 97.88 73 ALA A O 1
ATOM 590 N N . LEU A 1 74 ? -5.109 2.588 -4.903 1.00 98.25 74 LEU A N 1
ATOM 591 C CA . LEU A 1 74 ? -6.432 2.090 -4.534 1.00 98.25 74 LEU A CA 1
ATOM 592 C C . LEU A 1 74 ? -6.459 1.562 -3.093 1.00 98.25 74 LEU A C 1
ATOM 594 O O . LEU A 1 74 ? -7.383 1.880 -2.345 1.00 98.25 74 LEU A O 1
ATOM 598 N N . VAL A 1 75 ? -5.442 0.807 -2.671 1.00 98.00 75 VAL A N 1
ATOM 599 C CA . VAL A 1 75 ? -5.330 0.318 -1.285 1.00 98.00 75 VAL A CA 1
ATOM 600 C C . VAL A 1 75 ? -5.254 1.482 -0.296 1.00 98.00 75 VAL A C 1
ATOM 602 O O . VAL A 1 75 ? -5.970 1.471 0.708 1.00 98.00 75 VAL A O 1
ATOM 605 N N . PHE A 1 76 ? -4.457 2.512 -0.596 1.00 98.44 76 PHE A N 1
ATOM 606 C CA . PHE A 1 76 ? -4.411 3.747 0.191 1.00 98.44 76 PHE A CA 1
ATOM 607 C C . PHE A 1 76 ? -5.808 4.370 0.351 1.00 98.44 76 PHE A C 1
ATOM 609 O O . PHE A 1 76 ? -6.245 4.611 1.481 1.00 98.44 76 PHE A O 1
ATOM 616 N N . ILE A 1 77 ? -6.527 4.585 -0.757 1.00 98.50 77 ILE A N 1
ATOM 617 C CA . ILE A 1 77 ? -7.864 5.199 -0.753 1.00 98.50 77 ILE A CA 1
ATOM 618 C C . ILE A 1 77 ? -8.851 4.346 0.052 1.00 98.50 77 ILE A C 1
ATOM 620 O O . ILE A 1 77 ? -9.594 4.877 0.879 1.00 98.50 77 ILE A O 1
ATOM 624 N N . LEU A 1 78 ? -8.850 3.026 -0.144 1.00 98.25 78 LEU A N 1
ATOM 625 C CA . LEU A 1 78 ? -9.778 2.128 0.542 1.00 98.25 78 LEU A CA 1
ATOM 626 C C . LEU A 1 78 ? -9.522 2.084 2.052 1.00 98.25 78 LEU A C 1
ATOM 628 O O . LEU A 1 78 ? -10.475 2.193 2.825 1.00 98.25 78 LEU A O 1
ATOM 632 N N . LEU A 1 79 ? -8.264 1.998 2.495 1.00 98.19 79 LEU A N 1
ATOM 633 C CA . LEU A 1 79 ? -7.925 2.069 3.922 1.00 98.19 79 LEU A CA 1
ATOM 634 C C . LEU A 1 79 ? -8.320 3.424 4.526 1.00 98.19 79 LEU A C 1
ATOM 636 O O . LEU A 1 79 ? -8.859 3.479 5.638 1.00 98.19 79 LEU A O 1
ATOM 640 N N . TRP A 1 80 ? -8.117 4.511 3.776 1.00 98.38 80 TRP A N 1
ATOM 641 C CA . TRP A 1 80 ? -8.543 5.850 4.171 1.00 98.38 80 TRP A CA 1
ATOM 642 C C . TRP A 1 80 ? -10.066 5.899 4.365 1.00 98.38 80 TRP A C 1
ATOM 644 O O . TRP A 1 80 ? -10.532 6.278 5.440 1.00 98.38 80 TRP A O 1
ATOM 654 N N . MET A 1 81 ? -10.855 5.444 3.392 1.00 97.50 81 MET A N 1
ATOM 655 C CA . MET A 1 81 ? -12.322 5.418 3.483 1.00 97.50 81 MET A CA 1
ATOM 656 C C . MET A 1 81 ? -12.834 4.503 4.605 1.00 97.50 81 MET A C 1
ATOM 658 O O . MET A 1 81 ? -13.726 4.885 5.366 1.00 97.50 81 MET A O 1
ATOM 662 N N . LEU A 1 82 ? -12.250 3.311 4.761 1.00 96.81 82 LEU A N 1
ATOM 663 C CA . LEU A 1 82 ? -12.613 2.366 5.822 1.00 96.81 82 LEU A CA 1
ATOM 664 C C . LEU A 1 82 ? -12.374 2.951 7.216 1.00 96.81 82 LEU A C 1
ATOM 666 O O . LEU A 1 82 ? -13.123 2.633 8.143 1.00 96.81 82 LEU A O 1
ATOM 670 N N . SER A 1 83 ? -11.387 3.841 7.367 1.00 97.38 83 SER A N 1
ATOM 671 C CA . SER A 1 83 ? -11.123 4.511 8.642 1.00 97.38 83 SER A CA 1
ATOM 672 C C . SER A 1 83 ? -12.311 5.342 9.143 1.00 97.38 83 SER A C 1
ATOM 674 O O . SER A 1 83 ? -12.593 5.327 10.345 1.00 97.38 83 SER A O 1
ATOM 676 N N . ASP A 1 84 ? -13.069 5.981 8.247 1.00 96.56 84 ASP A N 1
ATOM 677 C CA . ASP A 1 84 ? -14.248 6.777 8.609 1.00 96.56 84 ASP A CA 1
ATOM 678 C C . ASP A 1 84 ? -15.442 5.902 9.012 1.00 96.56 84 ASP A C 1
ATOM 680 O O . ASP A 1 84 ? -16.249 6.291 9.857 1.00 96.56 84 ASP A O 1
ATOM 684 N N . LEU A 1 85 ? -15.523 4.672 8.496 1.00 94.88 85 LEU A N 1
ATOM 685 C CA . LEU A 1 85 ? -16.574 3.723 8.876 1.00 94.88 85 LEU A CA 1
ATOM 686 C C . LEU A 1 85 ? -16.385 3.145 10.286 1.00 94.88 85 LEU A C 1
ATOM 688 O O . LEU A 1 85 ? -17.342 2.624 10.866 1.00 94.88 85 LEU A O 1
ATOM 692 N N . THR A 1 86 ? -15.185 3.248 10.866 1.00 93.12 86 THR A N 1
ATOM 693 C CA . THR A 1 86 ? -14.872 2.629 12.167 1.00 93.12 86 THR A CA 1
ATOM 694 C C . THR A 1 86 ? -15.616 3.237 13.354 1.00 93.12 86 THR A C 1
ATOM 696 O O . THR A 1 86 ? -15.756 2.578 14.382 1.00 93.12 86 THR A O 1
ATOM 699 N N . GLU A 1 87 ? -16.120 4.466 13.248 1.00 89.19 87 GLU A N 1
ATOM 700 C CA . GLU A 1 87 ? -16.841 5.121 14.347 1.00 89.19 87 GLU A CA 1
ATOM 701 C C . GLU A 1 87 ? -18.305 4.666 14.408 1.00 89.19 87 GLU A C 1
ATOM 703 O O . GLU A 1 87 ? -18.815 4.375 15.491 1.00 89.19 87 GLU A O 1
ATOM 708 N N . LYS A 1 88 ? -18.952 4.525 13.242 1.00 90.12 88 LYS A N 1
ATOM 709 C CA . LYS A 1 88 ? -20.388 4.226 13.121 1.00 90.12 88 LYS A CA 1
ATOM 710 C C . LYS A 1 88 ? -20.696 2.741 12.894 1.00 90.12 88 LYS A C 1
ATOM 712 O O . LYS A 1 88 ? -21.703 2.248 13.390 1.00 90.12 88 LYS A O 1
ATOM 717 N N . TYR A 1 89 ? -19.833 2.013 12.182 1.00 94.31 89 TYR A N 1
ATOM 718 C CA . TYR A 1 89 ? -20.103 0.645 11.714 1.00 94.31 89 TYR A CA 1
ATOM 719 C C . TYR A 1 89 ? -18.953 -0.327 12.024 1.00 94.31 89 TYR A C 1
ATOM 721 O O . TYR A 1 89 ? -18.495 -1.071 11.156 1.00 94.31 89 TYR A O 1
ATOM 729 N N . LYS A 1 90 ? -18.502 -0.359 13.286 1.00 92.25 90 LYS A N 1
ATOM 730 C CA . LYS A 1 90 ? -17.334 -1.135 13.765 1.00 92.25 90 LYS A CA 1
ATOM 731 C C . LYS A 1 90 ? -17.271 -2.582 13.270 1.00 92.25 90 LYS A C 1
ATOM 733 O O . LYS A 1 90 ? -16.232 -3.021 12.792 1.00 92.25 90 LYS A O 1
ATOM 738 N N . ILE A 1 91 ? -18.371 -3.331 13.379 1.00 92.44 91 ILE A N 1
ATOM 739 C CA . ILE A 1 91 ? -18.401 -4.762 13.025 1.00 92.44 91 ILE A CA 1
ATOM 740 C C . ILE A 1 91 ? -18.220 -4.961 11.516 1.00 92.44 91 ILE A C 1
ATOM 742 O O . ILE A 1 91 ? -17.484 -5.854 11.098 1.00 92.44 91 ILE A O 1
ATOM 746 N N . ILE A 1 92 ? -18.879 -4.127 10.709 1.00 94.19 92 ILE A N 1
ATOM 747 C CA . ILE A 1 92 ? -18.799 -4.187 9.247 1.00 94.19 92 ILE A CA 1
ATOM 748 C C . ILE A 1 92 ? -17.394 -3.775 8.805 1.00 94.19 92 ILE A C 1
ATOM 750 O O . ILE A 1 92 ? -16.749 -4.525 8.077 1.00 94.19 92 ILE A O 1
ATOM 754 N N . ALA A 1 93 ? -16.886 -2.652 9.322 1.00 95.38 93 ALA A N 1
ATOM 755 C CA . ALA A 1 93 ? -15.531 -2.185 9.046 1.00 95.38 93 ALA A CA 1
ATOM 756 C C . ALA A 1 93 ? -14.488 -3.262 9.387 1.00 95.38 93 ALA A C 1
ATOM 758 O O . ALA A 1 93 ? -13.653 -3.582 8.551 1.00 95.38 93 ALA A O 1
ATOM 759 N N . ALA A 1 94 ? -14.586 -3.903 10.558 1.00 95.38 94 ALA A N 1
ATOM 760 C CA . ALA A 1 94 ? -13.674 -4.976 10.951 1.00 95.38 94 ALA A CA 1
ATOM 761 C C . ALA A 1 94 ? -13.686 -6.165 9.974 1.00 95.38 94 ALA A C 1
ATOM 763 O O . ALA A 1 94 ? -12.626 -6.673 9.627 1.00 95.38 94 ALA A O 1
ATOM 764 N N . ARG A 1 95 ? -14.857 -6.602 9.492 1.00 96.19 95 ARG A N 1
ATOM 765 C CA . ARG A 1 95 ? -14.931 -7.687 8.494 1.00 96.19 95 ARG A CA 1
ATOM 766 C C . ARG A 1 95 ? -14.267 -7.297 7.176 1.00 96.19 95 ARG A C 1
ATOM 768 O O . ARG A 1 95 ? -13.582 -8.122 6.583 1.00 96.19 95 ARG A O 1
ATOM 775 N N . LEU A 1 96 ? -14.433 -6.043 6.757 1.00 97.25 96 LEU A N 1
ATOM 776 C CA . LEU A 1 96 ? -13.815 -5.519 5.541 1.00 97.25 96 LEU A CA 1
ATOM 777 C C . LEU A 1 96 ? -12.293 -5.379 5.657 1.00 97.25 96 LEU A C 1
ATOM 779 O O . LEU A 1 96 ? -11.630 -5.435 4.633 1.00 97.25 96 LEU A O 1
ATOM 783 N N . LEU A 1 97 ? -11.725 -5.252 6.864 1.00 97.62 97 LEU A N 1
ATOM 784 C CA . LEU A 1 97 ? -10.268 -5.186 7.050 1.00 97.62 97 LEU A CA 1
ATOM 785 C C . LEU A 1 97 ? -9.552 -6.524 6.834 1.00 97.62 97 LEU A C 1
ATOM 787 O O . LEU A 1 97 ? -8.374 -6.521 6.496 1.00 97.62 97 LEU A O 1
ATOM 791 N N . ILE A 1 98 ? -10.234 -7.657 7.030 1.00 97.69 98 ILE A N 1
ATOM 792 C CA . ILE A 1 98 ? -9.633 -8.996 6.923 1.00 97.69 98 ILE A CA 1
ATOM 793 C C . ILE A 1 98 ? -8.895 -9.196 5.585 1.00 97.69 98 ILE A C 1
ATOM 795 O O . ILE A 1 98 ? -7.708 -9.521 5.629 1.00 97.69 98 ILE A O 1
ATOM 799 N N . PRO A 1 99 ? -9.516 -8.972 4.407 1.00 98.12 99 PRO A N 1
ATOM 800 C CA . PRO A 1 99 ? -8.815 -9.125 3.133 1.00 98.12 99 PRO A CA 1
ATOM 801 C C . PRO A 1 99 ? -7.609 -8.188 2.991 1.00 98.12 99 PRO A C 1
ATOM 803 O O . PRO A 1 99 ? -6.596 -8.613 2.447 1.00 98.12 99 PRO A O 1
ATOM 806 N N . PHE A 1 100 ? -7.663 -6.960 3.521 1.00 98.12 100 PHE A N 1
ATOM 807 C CA . PHE A 1 100 ? -6.513 -6.047 3.486 1.00 98.12 100 PHE A CA 1
ATOM 808 C C . PHE A 1 100 ? -5.354 -6.554 4.335 1.00 98.12 100 PHE A C 1
ATOM 810 O O . PHE A 1 100 ? -4.215 -6.472 3.897 1.00 98.12 100 PHE A O 1
ATOM 817 N N . ILE A 1 101 ? -5.623 -7.106 5.520 1.00 98.56 101 ILE A N 1
ATOM 818 C CA . ILE A 1 101 ? -4.572 -7.669 6.377 1.00 98.56 101 ILE A CA 1
ATOM 819 C C . ILE A 1 101 ? -3.844 -8.793 5.635 1.00 98.56 101 ILE A C 1
ATOM 821 O O . ILE A 1 101 ? -2.620 -8.772 5.553 1.00 98.56 101 ILE A O 1
ATOM 825 N N . PHE A 1 102 ? -4.587 -9.738 5.050 1.00 98.44 102 PHE A N 1
ATOM 826 C CA . PHE A 1 102 ? -3.985 -10.828 4.280 1.00 98.44 102 PHE A CA 1
ATOM 827 C C . PHE A 1 102 ? -3.230 -10.321 3.054 1.00 98.44 102 PHE A C 1
ATOM 829 O O . PHE A 1 102 ? -2.087 -10.716 2.846 1.00 98.44 102 PHE A O 1
ATOM 836 N N . PHE A 1 103 ? -3.837 -9.422 2.279 1.00 98.38 103 PHE A N 1
ATOM 837 C CA . PHE A 1 103 ? -3.198 -8.834 1.107 1.00 98.38 103 PHE A CA 1
ATOM 838 C C . PHE A 1 103 ? -1.878 -8.141 1.466 1.00 98.38 103 PHE A C 1
ATOM 840 O O . PHE A 1 103 ? -0.869 -8.408 0.831 1.00 98.38 103 PHE A O 1
ATOM 847 N N . LEU A 1 104 ? -1.857 -7.312 2.513 1.00 98.56 104 LEU A N 1
ATOM 848 C CA . LEU A 1 104 ? -0.663 -6.573 2.931 1.00 98.56 104 LEU A CA 1
ATOM 849 C C . LEU A 1 104 ? 0.437 -7.489 3.490 1.00 98.56 104 LEU A C 1
ATOM 851 O O . LEU A 1 104 ? 1.615 -7.206 3.294 1.00 98.56 104 LEU A O 1
ATOM 855 N N . ILE A 1 105 ? 0.077 -8.595 4.156 1.00 98.62 105 ILE A N 1
ATOM 856 C CA . ILE A 1 105 ? 1.050 -9.615 4.585 1.00 98.62 105 ILE A CA 1
ATOM 857 C C . ILE A 1 105 ? 1.659 -10.317 3.372 1.00 98.62 105 ILE A C 1
ATOM 859 O O . ILE A 1 105 ? 2.876 -10.462 3.307 1.00 98.62 105 ILE A O 1
ATOM 863 N N . LEU A 1 106 ? 0.824 -10.747 2.420 1.00 98.44 106 LEU A N 1
ATOM 864 C CA . LEU A 1 106 ? 1.288 -11.425 1.209 1.00 98.44 106 LEU A CA 1
ATOM 865 C C . LEU A 1 106 ? 2.163 -10.505 0.362 1.00 98.44 106 LEU A C 1
ATOM 867 O O . LEU A 1 106 ? 3.230 -10.925 -0.067 1.00 98.44 106 LEU A O 1
ATOM 871 N N . LEU A 1 107 ? 1.748 -9.249 0.198 1.00 97.62 107 LEU A N 1
ATOM 872 C CA . LEU A 1 107 ? 2.517 -8.227 -0.499 1.00 97.62 107 LEU A CA 1
ATOM 873 C C . LEU A 1 107 ? 3.853 -7.961 0.189 1.00 97.62 107 LEU A C 1
ATOM 875 O O . LEU A 1 107 ? 4.895 -7.952 -0.450 1.00 97.62 107 LEU A O 1
ATOM 879 N N . GLY A 1 108 ? 3.835 -7.804 1.514 1.00 97.94 108 GLY A N 1
ATOM 880 C CA . GLY A 1 108 ? 5.056 -7.627 2.285 1.00 97.94 108 GLY A CA 1
ATOM 881 C C . GLY A 1 108 ? 6.012 -8.809 2.143 1.00 97.94 108 GLY A C 1
ATOM 882 O O . GLY A 1 108 ? 7.207 -8.607 1.968 1.00 97.94 108 GLY A O 1
ATOM 883 N N . GLY A 1 109 ? 5.494 -10.037 2.190 1.00 97.75 109 GLY A N 1
ATOM 884 C CA . GLY A 1 109 ? 6.290 -11.248 2.006 1.00 97.75 109 GLY A CA 1
ATOM 885 C C . GLY A 1 109 ? 6.874 -11.372 0.599 1.00 97.75 109 GLY A C 1
ATOM 886 O O . GLY A 1 109 ? 8.051 -11.691 0.464 1.00 97.75 109 GLY A O 1
ATOM 887 N N . GLU A 1 110 ? 6.077 -11.095 -0.430 1.00 97.00 110 GLU A N 1
ATOM 888 C CA . GLU A 1 110 ? 6.508 -11.125 -1.829 1.00 97.00 110 GLU A CA 1
ATOM 889 C C . GLU A 1 110 ? 7.625 -10.107 -2.096 1.00 97.00 110 GLU A C 1
ATOM 891 O O . GLU A 1 110 ? 8.686 -10.488 -2.588 1.00 97.00 110 GLU A O 1
ATOM 896 N N . GLU A 1 111 ? 7.475 -8.869 -1.629 1.00 95.44 111 GLU A N 1
ATOM 897 C CA . GLU A 1 111 ? 8.508 -7.840 -1.776 1.00 95.44 111 GLU A CA 1
ATOM 898 C C . GLU A 1 111 ? 9.820 -8.212 -1.066 1.00 95.44 111 GLU A C 1
ATOM 900 O O . GLU A 1 111 ? 10.912 -8.001 -1.598 1.00 95.44 111 GLU A O 1
ATOM 905 N N . LEU A 1 112 ? 9.741 -8.819 0.125 1.00 96.31 112 LEU A N 1
ATOM 906 C CA . LEU A 1 112 ? 10.931 -9.313 0.827 1.00 96.31 112 LEU A CA 1
ATOM 907 C C . LEU A 1 112 ? 11.622 -10.455 0.068 1.00 96.31 112 LEU A C 1
ATOM 909 O O . LEU A 1 112 ? 12.853 -10.504 0.053 1.00 96.31 112 LEU A O 1
ATOM 913 N N . LEU A 1 113 ? 10.862 -11.352 -0.569 1.00 96.75 113 LEU A N 1
ATOM 914 C CA . LEU A 1 113 ? 11.417 -12.453 -1.364 1.00 96.75 113 LEU A CA 1
ATOM 915 C C . LEU A 1 113 ? 12.195 -11.949 -2.585 1.00 96.75 113 LEU A C 1
ATOM 917 O O . LEU A 1 113 ? 13.219 -12.539 -2.930 1.00 96.75 113 LEU A O 1
ATOM 921 N N . TYR A 1 114 ? 11.751 -10.851 -3.198 1.00 91.94 114 TYR A N 1
ATOM 922 C CA . TYR A 1 114 ? 12.429 -10.223 -4.337 1.00 91.94 114 TYR A CA 1
ATOM 923 C C . TYR A 1 114 ? 13.465 -9.158 -3.940 1.00 91.94 114 TYR A C 1
ATOM 925 O O . TYR A 1 114 ? 14.033 -8.492 -4.804 1.00 91.94 114 TYR A O 1
ATOM 933 N N . GLY A 1 115 ? 13.782 -9.033 -2.645 1.00 91.25 115 GLY A N 1
ATOM 934 C CA . GLY A 1 115 ? 14.855 -8.167 -2.146 1.00 91.25 115 GLY A CA 1
ATOM 935 C C . GLY A 1 115 ? 14.464 -6.699 -1.947 1.00 91.25 115 GLY A C 1
ATOM 936 O O . GLY A 1 115 ? 15.318 -5.877 -1.603 1.00 91.25 115 GLY A O 1
ATOM 937 N N . HIS A 1 116 ? 13.187 -6.346 -2.083 1.00 91.56 116 HIS A N 1
ATOM 938 C CA . HIS A 1 116 ? 12.681 -4.995 -1.850 1.00 91.56 116 HIS A CA 1
ATOM 939 C C . HIS A 1 116 ? 12.345 -4.778 -0.366 1.00 91.56 116 HIS A C 1
ATOM 941 O O . HIS A 1 116 ? 11.206 -4.511 0.028 1.00 91.56 116 HIS A O 1
ATOM 947 N N . SER A 1 117 ? 13.372 -4.851 0.485 1.00 94.88 117 SER A N 1
ATOM 948 C CA . SER A 1 117 ? 13.246 -4.807 1.951 1.00 94.88 117 SER A CA 1
ATOM 949 C C . SER A 1 117 ? 12.408 -3.639 2.478 1.00 94.88 117 SER A C 1
ATOM 951 O O . SER A 1 117 ? 11.627 -3.796 3.417 1.00 94.88 117 SER A O 1
ATOM 953 N N . PHE A 1 118 ? 12.547 -2.461 1.868 1.00 95.19 118 PHE A N 1
ATOM 954 C CA . PHE A 1 118 ? 11.825 -1.269 2.301 1.00 95.19 118 PHE A CA 1
ATOM 955 C C . PHE A 1 118 ? 10.331 -1.315 1.941 1.00 95.19 118 PHE A C 1
ATOM 957 O O . PHE A 1 118 ? 9.492 -1.031 2.794 1.00 95.19 118 PHE A O 1
ATOM 964 N N . ALA A 1 119 ? 9.988 -1.737 0.719 1.00 95.62 119 ALA A N 1
ATOM 965 C CA . ALA A 1 119 ? 8.603 -1.936 0.280 1.00 95.62 119 ALA A CA 1
ATOM 966 C C . ALA A 1 119 ? 7.897 -3.011 1.122 1.00 95.62 119 ALA A C 1
ATOM 968 O O . ALA A 1 119 ? 6.782 -2.802 1.618 1.00 95.62 119 ALA A O 1
ATOM 969 N N . GLY A 1 120 ? 8.602 -4.117 1.379 1.00 97.38 120 GLY A N 1
ATOM 970 C CA . GLY A 1 120 ? 8.139 -5.179 2.264 1.00 97.38 120 GLY A CA 1
ATOM 971 C C . GLY A 1 120 ? 7.831 -4.667 3.672 1.00 97.38 120 GLY A C 1
ATOM 972 O O . GLY A 1 120 ? 6.743 -4.905 4.202 1.00 97.38 120 GLY A O 1
ATOM 973 N N . ALA A 1 121 ? 8.738 -3.879 4.259 1.00 98.12 121 ALA A N 1
ATOM 974 C CA . ALA A 1 121 ? 8.539 -3.287 5.580 1.00 98.12 121 ALA A CA 1
ATOM 975 C C . ALA A 1 121 ? 7.318 -2.352 5.637 1.00 98.12 121 ALA A C 1
ATOM 977 O O . ALA A 1 121 ? 6.530 -2.445 6.580 1.00 98.12 121 ALA A O 1
ATOM 978 N N . LEU A 1 122 ? 7.115 -1.487 4.636 1.00 98.25 122 LEU A N 1
ATOM 979 C CA . LEU A 1 122 ? 5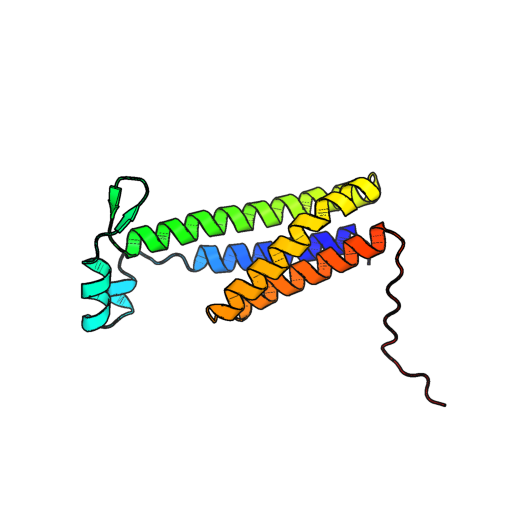.946 -0.598 4.577 1.00 98.25 122 LEU A CA 1
ATOM 980 C C . LEU A 1 122 ? 4.634 -1.398 4.528 1.00 98.25 122 LEU A C 1
ATOM 982 O O . LEU A 1 122 ? 3.700 -1.103 5.281 1.00 98.25 122 LEU A O 1
ATOM 986 N N . SER A 1 123 ? 4.583 -2.455 3.717 1.00 98.31 123 SER A N 1
ATOM 987 C CA . SER A 1 123 ? 3.418 -3.344 3.629 1.00 98.31 123 SER A CA 1
ATOM 988 C C . SER A 1 123 ? 3.126 -4.046 4.958 1.00 98.31 123 SER A C 1
ATOM 990 O O . SER A 1 123 ? 1.985 -4.035 5.426 1.00 98.31 123 SER A O 1
ATOM 992 N N . LEU A 1 124 ? 4.153 -4.580 5.627 1.00 98.50 124 LEU A N 1
ATOM 993 C CA . LEU A 1 124 ? 4.003 -5.261 6.918 1.00 98.50 124 LEU A CA 1
ATOM 994 C C . LEU A 1 124 ? 3.624 -4.303 8.057 1.00 98.50 124 LEU A C 1
ATOM 996 O O . LEU A 1 124 ? 2.796 -4.654 8.900 1.00 98.50 124 LEU A O 1
ATOM 1000 N N . ILE A 1 125 ? 4.162 -3.080 8.072 1.00 98.56 125 ILE A N 1
ATOM 1001 C CA . ILE A 1 125 ? 3.747 -2.033 9.020 1.00 98.56 125 ILE A CA 1
ATOM 1002 C C . ILE A 1 125 ? 2.270 -1.692 8.801 1.00 98.56 125 ILE A C 1
ATOM 1004 O O . ILE A 1 125 ? 1.501 -1.627 9.764 1.00 98.56 125 ILE A O 1
ATOM 1008 N N . SER A 1 126 ? 1.845 -1.525 7.546 1.00 98.56 126 SER A N 1
ATOM 1009 C CA . SER A 1 126 ? 0.441 -1.268 7.222 1.00 98.56 126 SER A CA 1
ATOM 1010 C C . SER A 1 126 ? -0.466 -2.437 7.634 1.00 98.56 126 SER A C 1
ATOM 1012 O O . SER A 1 126 ? -1.525 -2.218 8.236 1.00 98.56 126 SER A O 1
ATOM 1014 N N . ALA A 1 127 ? -0.026 -3.682 7.416 1.00 98.75 127 ALA A N 1
ATOM 1015 C CA . ALA A 1 127 ? -0.728 -4.882 7.867 1.00 98.75 127 ALA A CA 1
ATOM 1016 C C . ALA A 1 127 ? -0.884 -4.913 9.393 1.00 98.75 127 ALA A C 1
ATOM 1018 O O . ALA A 1 127 ? -1.985 -5.146 9.897 1.00 98.75 127 ALA A O 1
ATOM 1019 N N . LEU A 1 128 ? 0.192 -4.625 10.132 1.00 98.50 128 LEU A N 1
ATOM 1020 C CA . LEU A 1 128 ? 0.196 -4.594 11.593 1.00 98.50 128 LEU A CA 1
ATOM 1021 C C . LEU A 1 128 ? -0.767 -3.530 12.132 1.00 98.50 128 LEU A C 1
ATOM 1023 O O . LEU A 1 128 ? -1.604 -3.829 12.984 1.00 98.50 128 LEU A O 1
ATOM 1027 N N . LEU A 1 129 ? -0.699 -2.302 11.613 1.00 98.50 129 LEU A N 1
ATOM 1028 C CA . LEU A 1 129 ? -1.591 -1.207 12.011 1.00 98.50 129 LEU A CA 1
ATOM 1029 C C . LEU A 1 129 ? -3.063 -1.548 11.733 1.00 98.50 129 LEU A C 1
ATOM 1031 O O . LEU A 1 129 ? -3.928 -1.327 12.589 1.00 98.50 129 LEU A O 1
ATOM 1035 N N . THR A 1 130 ? -3.336 -2.145 10.572 1.00 98.44 130 THR A N 1
ATOM 1036 C CA . THR A 1 130 ? -4.673 -2.613 10.180 1.00 98.44 130 THR A CA 1
ATOM 1037 C C . THR A 1 130 ? -5.161 -3.746 11.089 1.00 98.44 130 THR A C 1
ATOM 1039 O O . THR A 1 130 ? -6.306 -3.724 11.548 1.00 98.44 130 THR A O 1
ATOM 1042 N N . GLY A 1 131 ? -4.288 -4.694 11.435 1.00 97.88 131 GLY A N 1
ATOM 1043 C CA . GLY A 1 131 ? -4.572 -5.785 12.369 1.00 97.88 131 GLY A CA 1
ATOM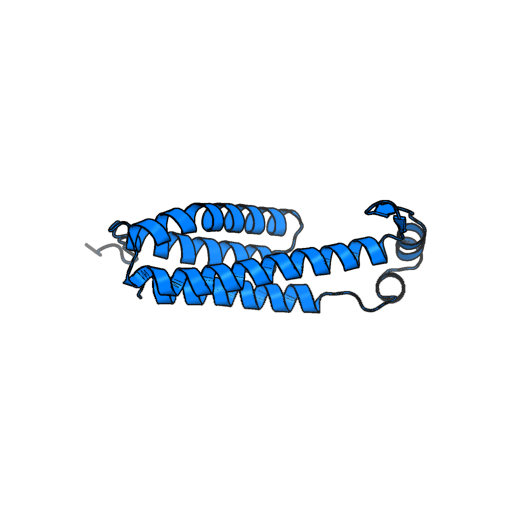 1044 C C . GLY A 1 131 ? -4.884 -5.290 13.781 1.00 97.88 131 GLY A C 1
ATOM 1045 O O . GLY A 1 131 ? -5.893 -5.680 14.371 1.00 97.88 131 GLY A O 1
ATOM 1046 N N . ILE A 1 132 ? -4.093 -4.354 14.312 1.00 97.12 132 ILE A N 1
ATOM 1047 C CA . ILE A 1 132 ? -4.364 -3.735 15.619 1.00 97.12 132 ILE A CA 1
ATOM 1048 C C . ILE A 1 132 ? -5.718 -3.008 15.588 1.00 97.12 132 ILE A C 1
ATOM 1050 O O . ILE A 1 132 ? -6.504 -3.128 16.534 1.00 97.12 132 ILE A O 1
ATOM 1054 N N . ALA A 1 133 ? -6.031 -2.285 14.505 1.00 96.81 133 ALA A N 1
ATOM 1055 C CA . ALA A 1 133 ? -7.326 -1.622 14.344 1.00 96.81 133 ALA A CA 1
ATOM 1056 C C . ALA A 1 133 ? -8.492 -2.623 14.339 1.00 96.81 133 ALA A C 1
ATOM 1058 O O . ALA A 1 133 ? -9.510 -2.369 14.996 1.00 96.81 133 ALA A O 1
ATOM 1059 N N . PHE A 1 134 ? -8.325 -3.759 13.652 1.00 97.12 134 PHE A N 1
ATOM 1060 C CA . PHE A 1 134 ? -9.276 -4.869 13.626 1.00 97.12 134 PHE A CA 1
ATOM 1061 C C . PHE A 1 134 ? -9.556 -5.413 15.032 1.00 97.12 134 PHE A C 1
ATOM 1063 O O . PHE A 1 134 ? -10.714 -5.410 15.462 1.00 97.12 134 PHE A O 1
ATOM 1070 N N . PHE A 1 135 ? -8.521 -5.810 15.779 1.00 95.50 135 PHE A N 1
ATOM 1071 C CA . PHE A 1 135 ? -8.692 -6.367 17.127 1.00 95.50 135 PHE A CA 1
ATOM 1072 C C . PHE A 1 135 ? -9.369 -5.373 18.075 1.00 95.50 135 PHE A C 1
ATOM 1074 O O . PHE A 1 135 ? -10.301 -5.738 18.799 1.00 95.50 135 PHE A O 1
ATOM 1081 N N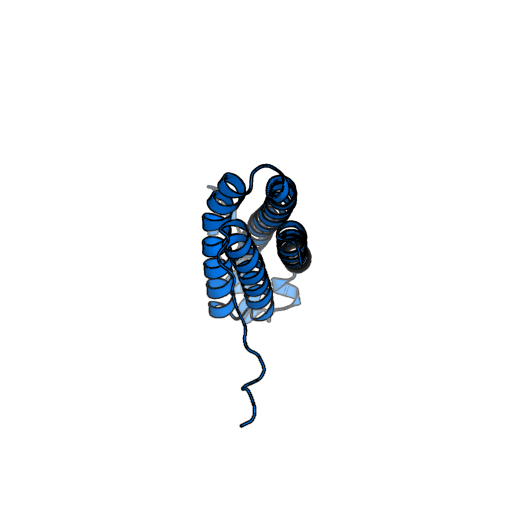 . LYS A 1 136 ? -9.010 -4.086 17.979 1.00 93.06 136 LYS A N 1
ATOM 1082 C CA . LYS A 1 136 ? -9.673 -3.020 18.739 1.00 93.06 136 LYS A CA 1
ATOM 1083 C C . LYS A 1 136 ? -11.162 -2.895 18.445 1.00 93.06 136 LYS A C 1
ATOM 1085 O O . LYS A 1 136 ? -11.955 -2.743 19.371 1.00 93.06 136 LYS A O 1
ATOM 1090 N N . MET A 1 137 ? -11.560 -2.964 17.175 1.00 93.88 137 MET A N 1
ATOM 1091 C CA . MET A 1 137 ? -12.977 -2.899 16.798 1.00 93.88 137 MET A CA 1
ATOM 1092 C C . MET A 1 137 ? -13.768 -4.133 17.244 1.00 93.88 137 MET A C 1
ATOM 1094 O O . MET A 1 137 ? -14.981 -4.040 17.423 1.00 93.88 137 MET A O 1
ATOM 1098 N N . ARG A 1 138 ? -13.095 -5.270 17.449 1.00 91.81 138 ARG A N 1
ATOM 1099 C CA . ARG A 1 138 ? -13.683 -6.513 17.969 1.00 91.81 138 ARG A CA 1
ATOM 1100 C C . ARG A 1 138 ? -13.798 -6.553 19.496 1.00 91.81 138 ARG A C 1
ATOM 1102 O O . ARG A 1 138 ? -14.338 -7.523 20.013 1.00 91.81 138 ARG A O 1
ATOM 1109 N N . GLY A 1 139 ? -13.311 -5.532 20.205 1.00 78.75 139 GLY A N 1
ATOM 1110 C CA . GLY A 1 139 ? -13.278 -5.520 21.671 1.00 78.75 139 GLY A CA 1
ATOM 1111 C C . GLY A 1 139 ? -12.216 -6.449 22.269 1.00 78.75 139 GLY A C 1
ATOM 1112 O O . GLY A 1 139 ? -12.238 -6.709 23.467 1.00 78.75 139 GLY A O 1
ATOM 1113 N N . LEU A 1 140 ? -11.278 -6.941 21.453 1.00 70.75 140 LEU A N 1
ATOM 1114 C CA . LEU A 1 140 ? -10.148 -7.740 21.913 1.00 70.75 140 LEU A CA 1
ATOM 1115 C C . LEU A 1 140 ? -9.046 -6.774 22.360 1.00 70.75 140 LEU A C 1
ATOM 1117 O O . LEU A 1 140 ? -8.417 -6.101 21.542 1.00 70.75 140 LEU A O 1
ATOM 1121 N N . SER A 1 141 ? -8.859 -6.648 23.675 1.00 55.56 141 SER A N 1
ATOM 1122 C CA . SER A 1 141 ? -7.806 -5.803 24.236 1.00 55.56 141 SER A CA 1
ATOM 1123 C C . SER A 1 141 ? -6.466 -6.530 24.130 1.00 55.56 141 SER A C 1
ATOM 1125 O O . SER A 1 141 ? -6.238 -7.514 24.829 1.00 55.56 141 SER A O 1
ATOM 1127 N N . ILE A 1 142 ? -5.580 -6.059 23.249 1.00 59.06 142 ILE A N 1
ATOM 1128 C CA . ILE A 1 142 ? -4.187 -6.511 23.214 1.00 59.06 142 ILE A CA 1
ATOM 1129 C C . ILE A 1 142 ? -3.473 -5.818 24.379 1.00 59.06 142 ILE A C 1
ATOM 1131 O O . ILE A 1 142 ? -3.119 -4.641 24.282 1.00 59.06 142 ILE A O 1
ATOM 1135 N N . LYS A 1 143 ? -3.302 -6.523 25.501 1.00 60.09 143 LYS A N 1
ATOM 1136 C CA . LYS A 1 143 ? -2.405 -6.082 26.574 1.00 60.09 143 LYS A CA 1
ATOM 1137 C C . LYS A 1 143 ? -0.976 -6.400 26.144 1.00 60.09 143 LYS A C 1
ATOM 1139 O O . LYS A 1 143 ? -0.596 -7.563 26.105 1.00 60.09 143 LYS A O 1
ATOM 1144 N N . ILE A 1 144 ? -0.211 -5.374 25.784 1.00 58.31 144 ILE A N 1
ATOM 1145 C CA . ILE A 1 144 ? 1.229 -5.507 25.557 1.00 58.31 144 ILE A CA 1
ATOM 1146 C C . ILE A 1 144 ? 1.905 -5.111 26.872 1.00 58.31 144 ILE A C 1
ATOM 1148 O O . ILE A 1 144 ? 2.051 -3.923 27.151 1.00 58.31 144 ILE A O 1
ATOM 1152 N N . ASN A 1 145 ? 2.251 -6.092 27.708 1.00 55.56 145 ASN A N 1
ATOM 1153 C CA . ASN A 1 145 ? 3.100 -5.852 28.876 1.00 55.56 145 ASN A CA 1
ATOM 1154 C C . ASN A 1 145 ? 4.536 -5.680 28.370 1.00 55.56 145 ASN A C 1
ATOM 1156 O O . ASN A 1 145 ? 5.198 -6.658 28.042 1.00 55.56 145 ASN A O 1
ATOM 1160 N N . LEU A 1 146 ? 4.982 -4.430 28.235 1.00 60.81 146 LEU A N 1
ATOM 1161 C CA . LEU A 1 146 ? 6.354 -4.095 27.822 1.00 60.81 146 LEU A CA 1
ATOM 1162 C C . LEU A 1 146 ? 7.320 -3.951 29.004 1.00 60.81 146 LEU A C 1
ATOM 1164 O O . LEU A 1 146 ? 8.483 -3.625 28.796 1.00 60.81 146 LEU A O 1
ATOM 1168 N N . ILE A 1 147 ? 6.850 -4.182 30.228 1.00 59.28 147 ILE A N 1
ATOM 1169 C CA . ILE A 1 147 ? 7.660 -4.128 31.441 1.00 59.28 147 ILE A CA 1
ATOM 1170 C C . ILE A 1 147 ? 7.299 -5.383 32.244 1.00 59.28 147 ILE A C 1
ATOM 1172 O O . ILE A 1 147 ? 6.121 -5.537 32.579 1.00 59.28 147 ILE A O 1
ATOM 1176 N N . PRO A 1 148 ? 8.232 -6.328 32.457 1.00 59.72 148 PRO A N 1
ATOM 1177 C CA . PRO A 1 148 ? 8.043 -7.352 33.472 1.00 59.72 148 PRO A CA 1
ATOM 1178 C C . PRO A 1 148 ? 7.995 -6.652 34.831 1.00 59.72 148 PRO A C 1
ATOM 1180 O O . PRO A 1 148 ? 8.825 -5.783 35.094 1.00 59.72 148 PRO A O 1
ATOM 1183 N N . ASP A 1 149 ? 6.999 -6.984 35.649 1.00 63.81 149 ASP A N 1
ATOM 1184 C CA . ASP A 1 149 ? 6.959 -6.533 37.037 1.00 63.81 149 ASP A CA 1
ATOM 1185 C C . ASP A 1 149 ? 8.270 -6.997 37.703 1.00 63.81 149 ASP A C 1
ATOM 1187 O O . ASP A 1 149 ? 8.577 -8.189 37.701 1.00 63.81 149 ASP A O 1
ATOM 1191 N N . GLU A 1 150 ? 9.103 -6.052 38.147 1.00 69.25 150 GLU A N 1
ATOM 1192 C CA . GLU A 1 150 ? 10.282 -6.364 38.958 1.00 69.25 150 GLU A CA 1
ATOM 1193 C C . GLU A 1 150 ? 9.782 -6.753 40.358 1.00 69.25 150 GLU A C 1
ATOM 1195 O O . GLU A 1 150 ? 9.175 -5.926 41.042 1.00 69.25 150 GLU A O 1
ATOM 1200 N N . ASP A 1 151 ? 9.989 -8.023 40.725 1.00 67.12 151 ASP A N 1
ATOM 1201 C CA . ASP A 1 151 ? 9.780 -8.569 42.077 1.00 67.12 151 ASP A CA 1
ATOM 1202 C C . ASP A 1 151 ? 10.815 -8.028 43.083 1.00 67.12 151 ASP A C 1
ATOM 1204 O O . ASP A 1 151 ? 12.017 -7.944 42.726 1.00 67.12 151 ASP A O 1
#

Secondary structure (DSSP, 8-state):
--HHHHHHHHHHHHHHHHHHHHHTPPPTTHHHHHS-HHHHHHHHH--EEETTEEE-HHHHHHHHHHHHHHHHHHHHHHHHHHHHHHHH-HHHHHHHHHHHHHHHHHHHHHHHHTT-HHHHHHHHHHHHHHHHHHHHHTT-------S----

Foldseek 3Di:
DALLVLLLVLLVLLVVLLVVLLVPQDDVCCLVVPDPCVRSVVQQPDFDQDPNDTHGNSVVVNVVSVVVSVVSNVLSVVSNVLSVCCVPPLVVSLVVLVVLLVVLQVQLVVCVVVPVPSSSVSSNSSSVSSVVSSCVSVVNDDDDPPDDPDD

Radius of gyration: 20.12 Å; chains: 1; bounding box: 47×20×71 Å

pLDDT: mean 89.48, std 11.24, range [55.56, 98.75]